Protein AF-A0AAQ0KBB8-F1 (afdb_monomer)

Solvent-accessible surface area (backbone atoms only — not comparable to full-atom values): 2535 Å² total; per-residue (Å²): 134,91,70,93,68,90,86,79,86,88,87,64,82,57,100,42,71,69,59,16,47,53,52,43,52,60,50,56,79,68,63,80,84,86,130

Organism: Haemophilus parainfluenzae (NCBI:txid729)

pLDDT: mean 89.74, std 12.54, range [47.91, 98.44]

Sequence (35 aa):
MNGHHHLGVLLAHDISVEKALEKVERAYAKLDVKL

Mean predicted aligned error: 4.78 Å

Structure (mmCIF, N/CA/C/O backbone):
data_AF-A0AAQ0KBB8-F1
#
_entry.id   AF-A0AAQ0KBB8-F1
#
loop_
_atom_site.group_PDB
_atom_site.id
_atom_site.type_symbol
_atom_site.label_atom_id
_atom_site.label_alt_id
_atom_site.label_comp_id
_atom_site.label_asym_id
_atom_site.label_entity_id
_atom_site.label_seq_id
_atom_site.pdbx_PDB_ins_code
_atom_site.Cartn_x
_atom_site.Cartn_y
_atom_site.Cartn_z
_atom_site.occupancy
_atom_site.B_iso_or_equiv
_atom_site.auth_seq_id
_atom_site.auth_comp_id
_atom_site.auth_asym_id
_atom_site.auth_atom_id
_atom_site.pdbx_PDB_model_num
ATOM 1 N N . MET A 1 1 ? 24.576 -2.097 -15.587 1.00 47.91 1 MET A N 1
ATOM 2 C CA . MET A 1 1 ? 24.313 -1.271 -14.390 1.00 47.91 1 MET A CA 1
ATOM 3 C C . MET A 1 1 ? 22.804 -1.138 -14.266 1.00 47.91 1 MET A C 1
ATOM 5 O O . MET A 1 1 ? 22.228 -0.345 -14.993 1.00 47.91 1 MET A O 1
ATOM 9 N N . ASN A 1 2 ? 22.153 -1.951 -13.430 1.00 57.50 2 ASN A N 1
ATOM 10 C CA . ASN A 1 2 ? 20.721 -1.788 -13.162 1.00 57.50 2 ASN A CA 1
ATOM 11 C C . ASN A 1 2 ? 20.579 -0.741 -12.057 1.00 57.50 2 ASN A C 1
ATOM 13 O O . ASN A 1 2 ? 20.627 -1.069 -10.875 1.00 57.50 2 ASN A O 1
ATOM 17 N N . GLY A 1 3 ? 20.523 0.532 -12.448 1.00 65.25 3 GLY A N 1
ATOM 18 C CA . GLY A 1 3 ? 20.213 1.611 -11.516 1.00 65.25 3 GLY A CA 1
ATOM 19 C C . GLY A 1 3 ? 18.782 1.464 -11.003 1.00 65.25 3 GLY A C 1
ATOM 20 O O . GLY A 1 3 ? 17.902 1.048 -11.754 1.00 65.25 3 GLY A O 1
ATOM 21 N N . HIS A 1 4 ? 18.544 1.799 -9.733 1.00 73.50 4 HIS A N 1
ATOM 22 C CA . HIS A 1 4 ? 17.192 1.963 -9.197 1.00 73.50 4 HIS A CA 1
ATOM 23 C C . HIS A 1 4 ? 16.488 3.077 -9.982 1.00 73.50 4 HIS A C 1
ATOM 25 O O . HIS A 1 4 ? 16.665 4.259 -9.696 1.00 73.50 4 HIS A O 1
ATOM 31 N N . HIS A 1 5 ? 15.731 2.706 -11.011 1.00 74.94 5 HIS A N 1
ATOM 32 C CA . HIS A 1 5 ? 14.936 3.649 -11.779 1.00 74.94 5 HIS A CA 1
ATOM 33 C C . HIS A 1 5 ? 13.591 3.826 -11.075 1.00 74.94 5 HIS A C 1
ATOM 35 O O . HIS A 1 5 ? 12.926 2.846 -10.744 1.00 74.94 5 HIS A O 1
ATOM 41 N N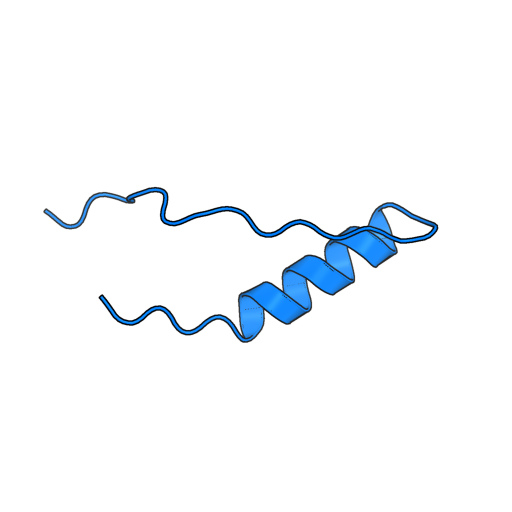 . HIS A 1 6 ? 13.182 5.068 -10.828 1.00 84.56 6 HIS A N 1
ATOM 42 C CA . HIS A 1 6 ? 11.830 5.340 -10.352 1.00 84.56 6 HIS A CA 1
ATOM 43 C C . HIS A 1 6 ? 10.848 4.992 -11.481 1.00 84.56 6 HIS A C 1
ATOM 45 O O . HIS A 1 6 ? 10.871 5.619 -12.539 1.00 84.56 6 HIS A O 1
ATOM 51 N N . LEU A 1 7 ? 10.039 3.949 -11.275 1.00 87.25 7 LEU A N 1
ATOM 52 C CA . LEU A 1 7 ? 9.095 3.431 -12.274 1.00 87.25 7 LEU A CA 1
ATOM 53 C C . LEU A 1 7 ? 7.693 4.046 -12.150 1.00 87.25 7 LEU A C 1
ATOM 55 O O . LEU A 1 7 ? 6.927 4.029 -13.108 1.00 87.25 7 LEU A O 1
ATOM 59 N N . GLY A 1 8 ? 7.356 4.597 -10.984 1.00 89.50 8 GLY A N 1
ATOM 60 C CA . GLY A 1 8 ? 6.062 5.212 -10.712 1.00 89.50 8 GLY A CA 1
ATOM 61 C C . GLY A 1 8 ? 5.735 5.240 -9.221 1.00 89.50 8 GLY A C 1
ATOM 62 O O . GLY A 1 8 ? 6.502 4.745 -8.393 1.00 89.50 8 GLY A O 1
ATOM 63 N N . VAL A 1 9 ? 4.569 5.802 -8.895 1.00 93.06 9 VAL A N 1
ATOM 64 C CA . VAL A 1 9 ? 4.071 5.967 -7.522 1.00 93.06 9 VAL A CA 1
ATOM 65 C C . VAL A 1 9 ? 2.720 5.272 -7.339 1.00 93.06 9 VAL A C 1
ATOM 67 O O . VAL A 1 9 ? 1.868 5.307 -8.227 1.00 93.06 9 VAL A O 1
ATOM 70 N N . LEU A 1 10 ? 2.515 4.662 -6.170 1.00 95.56 10 LEU A N 1
ATOM 71 C CA . LEU A 1 10 ? 1.217 4.167 -5.706 1.00 95.56 10 LEU A CA 1
ATOM 72 C C . LEU A 1 10 ? 0.612 5.191 -4.744 1.00 95.56 10 LEU A C 1
ATOM 74 O O . LEU A 1 10 ? 1.270 5.623 -3.801 1.00 95.56 10 LEU A O 1
ATOM 78 N N . LEU A 1 11 ? -0.647 5.556 -4.971 1.00 96.31 11 LEU A N 1
ATOM 79 C CA . LEU A 1 11 ? -1.396 6.473 -4.116 1.00 96.31 11 LEU A CA 1
ATOM 80 C C . LEU A 1 11 ? -2.659 5.774 -3.612 1.00 96.31 11 LEU A C 1
ATOM 82 O O . LEU A 1 11 ? -3.349 5.103 -4.379 1.00 96.31 11 LEU A O 1
ATOM 86 N N . ALA A 1 12 ? -2.977 5.952 -2.332 1.00 97.50 12 ALA A N 1
ATOM 87 C CA . ALA A 1 12 ? -4.225 5.486 -1.745 1.00 97.50 12 ALA A CA 1
ATOM 88 C C . ALA A 1 12 ? -4.812 6.543 -0.808 1.00 97.50 12 ALA A C 1
ATOM 90 O O . ALA A 1 12 ? -4.092 7.347 -0.221 1.00 97.50 12 ALA A O 1
ATOM 91 N N . HIS A 1 13 ? -6.133 6.501 -0.658 1.00 97.69 13 HIS A N 1
ATOM 92 C CA . HIS A 1 13 ? -6.890 7.329 0.271 1.00 97.69 13 HIS A CA 1
ATOM 93 C C . HIS A 1 13 ? -7.762 6.443 1.171 1.00 97.69 13 HIS A C 1
ATOM 95 O O . HIS A 1 13 ? -8.327 5.433 0.723 1.00 97.69 13 HIS A O 1
ATOM 101 N N . ASP A 1 14 ? -7.871 6.825 2.442 1.00 98.25 14 ASP A N 1
ATOM 102 C CA . ASP A 1 14 ? -8.737 6.194 3.436 1.00 98.25 14 ASP A CA 1
ATOM 103 C C . ASP A 1 14 ? -9.038 7.169 4.588 1.00 98.25 14 ASP A C 1
ATOM 105 O O . ASP A 1 14 ? -8.488 8.266 4.646 1.00 98.25 14 ASP A O 1
ATOM 109 N N . ILE A 1 15 ? -9.903 6.753 5.514 1.00 97.75 15 ILE A N 1
ATOM 110 C CA . ILE A 1 15 ? -10.312 7.514 6.697 1.00 97.75 15 ILE A CA 1
ATOM 111 C C . ILE A 1 15 ? -9.174 7.750 7.702 1.00 97.75 15 ILE A C 1
ATOM 113 O O . ILE A 1 15 ? -9.275 8.647 8.533 1.00 97.75 15 ILE A O 1
ATOM 117 N N . SER A 1 16 ? -8.097 6.962 7.641 1.00 98.44 16 SER A N 1
ATOM 118 C CA . SER A 1 16 ? -6.881 7.183 8.425 1.00 98.44 16 SER A CA 1
ATOM 119 C C . SER A 1 16 ? -5.634 6.858 7.608 1.00 98.44 16 SER A C 1
ATOM 121 O O . SER A 1 16 ? -5.691 6.120 6.618 1.00 98.44 16 SER A O 1
ATOM 123 N N . VAL A 1 17 ? -4.498 7.404 8.040 1.00 98.06 17 VAL A N 1
ATOM 124 C CA . VAL A 1 17 ? -3.201 7.189 7.387 1.00 98.06 17 VAL A CA 1
ATOM 125 C C . VAL 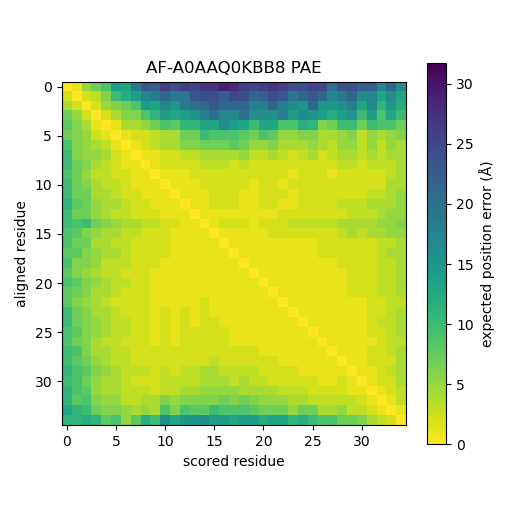A 1 17 ? -2.826 5.709 7.408 1.00 98.06 17 VAL A C 1
ATOM 127 O O . VAL A 1 17 ? -2.398 5.177 6.392 1.00 98.06 17 VAL A O 1
ATOM 130 N N . GLU 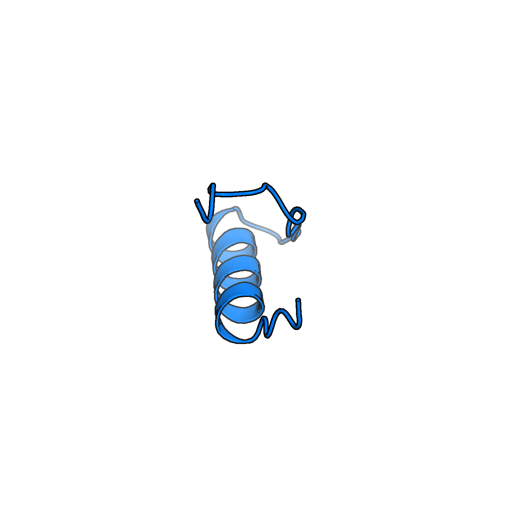A 1 18 ? -3.059 5.017 8.520 1.00 98.44 18 GLU A N 1
ATOM 131 C CA . GLU A 1 18 ? -2.734 3.599 8.700 1.00 98.44 18 GLU A CA 1
ATOM 132 C C . GLU A 1 18 ? -3.474 2.727 7.683 1.00 98.44 18 GLU A C 1
ATOM 134 O O . GLU A 1 18 ? -2.882 1.847 7.063 1.00 98.44 18 GLU A O 1
ATOM 139 N N . LYS A 1 19 ? -4.759 3.014 7.443 1.00 98.38 19 LYS A N 1
ATOM 140 C CA . LYS A 1 19 ? -5.542 2.283 6.441 1.00 98.38 19 LYS A CA 1
ATOM 141 C C . LYS A 1 19 ? -5.109 2.605 5.013 1.00 98.38 19 LYS A C 1
ATOM 143 O O . LYS A 1 19 ? -5.115 1.724 4.152 1.00 98.38 19 LYS A O 1
ATOM 148 N N . ALA A 1 20 ? -4.731 3.855 4.747 1.00 98.44 20 ALA A N 1
ATOM 149 C CA . ALA A 1 20 ? -4.180 4.231 3.451 1.00 98.44 20 ALA A CA 1
ATOM 150 C C . ALA A 1 20 ? -2.840 3.518 3.191 1.00 98.44 20 ALA A C 1
ATOM 152 O O . ALA A 1 20 ? -2.638 2.994 2.096 1.00 98.44 20 ALA A O 1
ATOM 153 N N . LEU A 1 21 ? -1.971 3.421 4.203 1.00 98.25 21 LEU A N 1
ATOM 154 C CA . LEU A 1 21 ? -0.705 2.688 4.129 1.00 98.25 21 LEU A CA 1
ATOM 155 C C . LEU A 1 21 ? -0.933 1.197 3.877 1.00 98.25 21 LEU A C 1
ATOM 157 O O . LEU A 1 21 ? -0.383 0.657 2.922 1.00 98.25 21 LEU A O 1
ATOM 161 N N . GLU A 1 22 ? -1.822 0.557 4.639 1.00 98.19 22 GLU A N 1
ATOM 162 C CA . GLU A 1 22 ? -2.140 -0.864 4.461 1.00 98.19 22 GLU A CA 1
ATOM 163 C C . GLU A 1 22 ? -2.640 -1.166 3.033 1.00 98.19 22 GLU A C 1
ATOM 165 O O . GLU A 1 22 ? -2.277 -2.177 2.424 1.00 98.19 22 GLU A O 1
ATOM 170 N N . LYS A 1 23 ? -3.452 -0.273 2.452 1.00 97.88 23 LYS A N 1
ATOM 171 C CA . LYS A 1 23 ? -3.893 -0.383 1.053 1.00 97.88 23 LYS A CA 1
ATOM 172 C C . LYS A 1 23 ? -2.724 -0.327 0.069 1.00 97.88 23 LYS A C 1
ATOM 174 O O . LYS A 1 23 ? -2.689 -1.141 -0.857 1.00 97.88 23 LYS A O 1
ATOM 179 N N . VAL A 1 24 ? -1.796 0.616 0.252 1.00 97.62 24 VAL A N 1
ATOM 180 C CA . VAL A 1 24 ? -0.608 0.749 -0.608 1.00 97.62 24 VAL A CA 1
ATOM 181 C C . VAL A 1 24 ? 0.290 -0.476 -0.476 1.00 97.62 24 VAL A C 1
ATOM 183 O O . VAL A 1 24 ? 0.692 -1.030 -1.494 1.00 97.62 24 VAL A O 1
ATOM 186 N N . GLU A 1 25 ?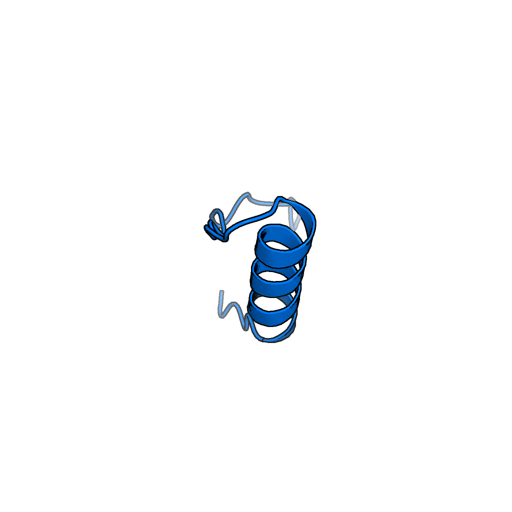 0.547 -0.952 0.741 1.00 97.12 25 GLU A N 1
ATOM 187 C CA . GLU A 1 25 ? 1.379 -2.135 0.990 1.00 97.12 25 GLU A CA 1
ATOM 188 C C . GLU A 1 25 ? 0.811 -3.385 0.311 1.00 97.12 25 GLU A C 1
ATOM 190 O O . GLU A 1 25 ? 1.526 -4.097 -0.397 1.00 97.12 25 GLU A O 1
ATOM 195 N N . ARG A 1 26 ? -0.501 -3.619 0.439 1.00 97.06 26 ARG A N 1
ATOM 196 C CA . ARG A 1 26 ? -1.190 -4.728 -0.240 1.00 97.06 26 ARG A CA 1
ATOM 197 C C . ARG A 1 26 ? -1.110 -4.625 -1.763 1.00 97.06 26 ARG A C 1
ATOM 199 O O . ARG A 1 26 ? -1.028 -5.656 -2.430 1.00 97.06 26 ARG A O 1
ATOM 206 N N . ALA A 1 27 ? -1.189 -3.414 -2.318 1.00 96.31 27 ALA A N 1
ATOM 207 C CA . ALA A 1 27 ? -1.060 -3.189 -3.757 1.00 96.31 27 ALA A CA 1
ATOM 208 C C . ALA A 1 27 ? 0.381 -3.429 -4.226 1.00 96.31 27 ALA A C 1
ATOM 210 O O . ALA A 1 27 ? 0.592 -4.122 -5.219 1.00 96.31 27 ALA A O 1
ATOM 211 N N . TYR A 1 28 ? 1.362 -2.930 -3.472 1.00 94.56 28 TYR A N 1
ATOM 212 C CA . TYR A 1 28 ? 2.782 -3.112 -3.750 1.00 94.56 28 TYR A CA 1
ATOM 213 C C . TYR A 1 28 ? 3.186 -4.590 -3.722 1.00 94.56 28 TYR A C 1
ATOM 215 O O . TYR A 1 28 ? 3.863 -5.055 -4.630 1.00 94.56 28 TYR A O 1
ATOM 223 N N . ALA A 1 29 ? 2.684 -5.366 -2.756 1.00 95.69 29 ALA A N 1
ATOM 224 C CA . ALA A 1 29 ? 2.950 -6.804 -2.661 1.00 95.69 29 ALA A CA 1
ATOM 225 C C . ALA A 1 29 ? 2.452 -7.619 -3.872 1.00 95.69 29 ALA A C 1
ATOM 227 O O . ALA A 1 29 ? 2.894 -8.746 -4.081 1.00 95.69 29 ALA A O 1
ATOM 228 N N . LYS A 1 30 ? 1.516 -7.072 -4.657 1.00 94.94 30 LYS A N 1
ATOM 229 C CA . LYS A 1 30 ? 0.961 -7.704 -5.864 1.00 94.94 30 LYS A CA 1
ATOM 230 C C . LYS A 1 30 ? 1.516 -7.111 -7.157 1.00 94.94 30 LYS A C 1
ATOM 232 O O . LYS A 1 30 ? 1.121 -7.554 -8.234 1.00 94.94 30 LYS A O 1
ATOM 237 N N . LEU A 1 31 ? 2.355 -6.081 -7.066 1.00 92.69 31 LEU A N 1
ATOM 238 C CA . LEU A 1 31 ? 2.850 -5.364 -8.227 1.00 92.69 31 LEU A CA 1
ATOM 239 C C . LEU A 1 31 ? 3.923 -6.201 -8.932 1.00 92.69 31 LEU A C 1
ATOM 241 O O . LEU A 1 31 ? 5.038 -6.333 -8.438 1.00 92.69 31 LEU A O 1
ATOM 245 N N . ASP A 1 32 ? 3.577 -6.739 -10.100 1.00 91.56 32 ASP A N 1
ATOM 246 C CA . ASP A 1 32 ? 4.524 -7.365 -11.022 1.00 91.56 32 ASP A CA 1
ATOM 247 C C . ASP A 1 32 ? 4.923 -6.350 -12.099 1.00 91.56 32 ASP A C 1
ATOM 249 O O . ASP A 1 32 ? 4.077 -5.862 -12.854 1.00 91.56 32 ASP A O 1
ATOM 253 N N . VAL A 1 33 ? 6.209 -6.005 -12.155 1.00 86.12 33 VAL A N 1
ATOM 254 C CA . VAL A 1 33 ? 6.759 -5.103 -13.171 1.00 86.12 33 VAL A CA 1
ATOM 255 C C . VAL A 1 33 ? 7.445 -5.947 -14.234 1.00 86.12 33 VAL A C 1
ATOM 257 O O . VAL A 1 33 ? 8.477 -6.563 -13.976 1.00 86.12 33 VAL A O 1
ATOM 260 N N . LYS A 1 34 ? 6.915 -5.913 -15.458 1.00 82.06 34 LYS A N 1
ATOM 261 C CA . LYS A 1 34 ? 7.607 -6.439 -16.639 1.00 82.06 34 LYS A CA 1
ATOM 262 C C . LYS A 1 34 ? 8.397 -5.307 -17.288 1.00 82.06 34 LYS A C 1
ATOM 264 O O . LYS A 1 34 ? 7.802 -4.298 -17.664 1.00 82.06 34 LYS A O 1
ATOM 269 N N . LEU A 1 35 ? 9.716 -5.477 -17.351 1.00 72.69 35 LEU A N 1
ATOM 270 C CA . LEU A 1 35 ? 10.655 -4.566 -18.012 1.00 72.69 35 LEU A CA 1
ATOM 271 C C . LEU A 1 35 ? 10.839 -4.942 -19.482 1.00 72.69 35 LEU A C 1
ATOM 273 O O . LEU A 1 35 ? 10.861 -6.162 -19.770 1.00 72.69 35 LEU A O 1
#

Radius of gyration: 12.42 Å; Cα contacts (8 Å, |Δi|>4): 12; chains: 1; bounding box: 35×15×27 Å

Secondary structure (DSSP, 8-state):
--------------SSHHHHHHHHHHHHTT-----

Foldseek 3Di:
DPPPDCPDDDFADDPDPVVRVVVSVVVVVPDDDDD

=== Feature glossary ===
Each block in this record encodes a different view of the same protein. In brief:

Predicted aligned error. PAE(i, j) answers: if I align the predicted and true structures on residue i, how far off (in Å) do I expect residue j to be? A block-diagonal PAE matrix with low values on 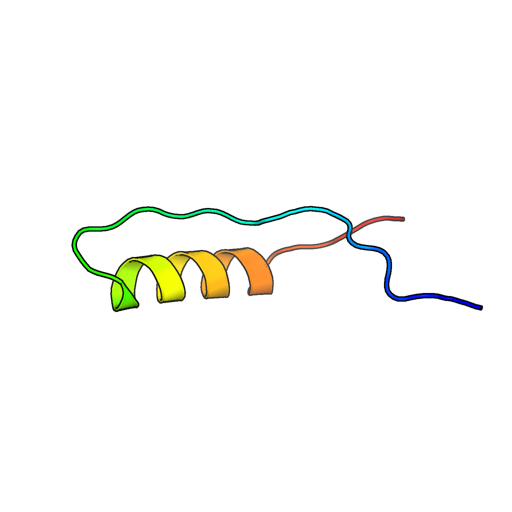the blocks and high values off-diagonal is the signature of a multi-domain protein with confidently predicted domains but uncertain inter-domain orientation.

Contact-map, Ramachandran, and PAE plots. Plot images: a contact map (which residues are close in 3D, as an N×N binary image), a Ramachandran scatter (ba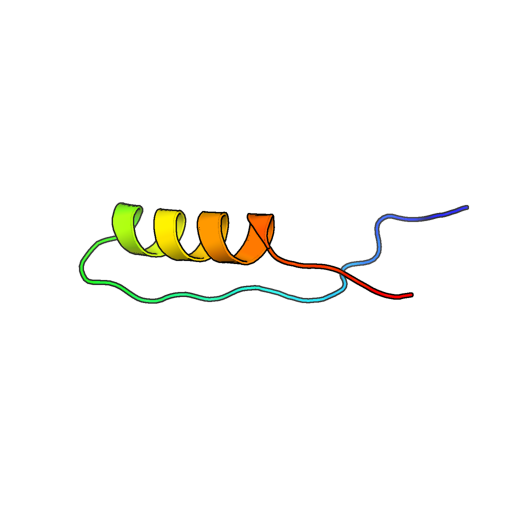ckbone torsion angles, revealing secondary-structure composition at a glance), and — for AlphaFold structures — a PAE heatmap (pairwise prediction confidence).

Backbone torsions (φ/ψ). φ (phi) and ψ (psi) are the two rotatable backbone dihedrals per residue: φ is the C(i-1)–N–Cα–C torsion, ψ is the N–Cα–C–N(i+1) torsion, both in degrees on (−180°, 180°]. α-helical residues cluster near (−60°, −45°); β-strand residues near (−120°, +130°). A Ramachandran plot is simply a scatter of (φ, ψ) f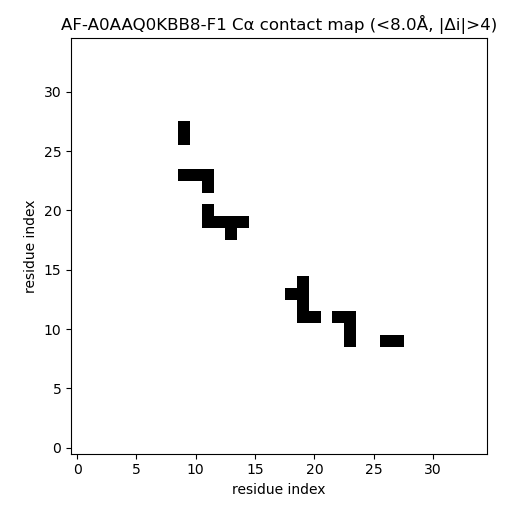or every residue.

Foldseek 3Di. A 3Di character summarizes, for each residue, the relative orientation of the Cα frame of its nearest spatial neighbor. Because it encodes fold topology rather than chemistry, 3Di alignments detect remote structural similarity that sequence alignment misses.

Radius of gyration, Cα contacts, bounding box. Three whole-structure scalars: the radius of gyration (RMS distance of Cα from centroid, in Å), the count of Cα–Cα contacts (pairs closer than 8 Å and separated by more than four residues in sequence — i.e. tertiary, not local, contacts), and the bounding-box dimensions. Together they distinguish compact globular folds from extended fibres or disordered chains.

Sequence. Sequence gives the chain of amino acids in standard one-letter code (A=alanine, C=cysteine, …, Y=tyrosine), read N→C. It is the only feature that is directly encoded by the gene; all structural features are derived from the folded form of this sequence.

mmCIF coordinates. Atomic coordinates in PDBx/mmCIF format — the same representation the Protein Data Bank distributes. Each line of the _atom_site loop places one backbone atom in Cartesian space (units: ångströms, origin: arbitrary).

Secondary structure (3-state, P-SEA). Three-state secondary structure (P-SEA) collapses the eight DSSP classes into helix (a), strand (b), and coil (c). P-SEA assigns these from Cα geometry alo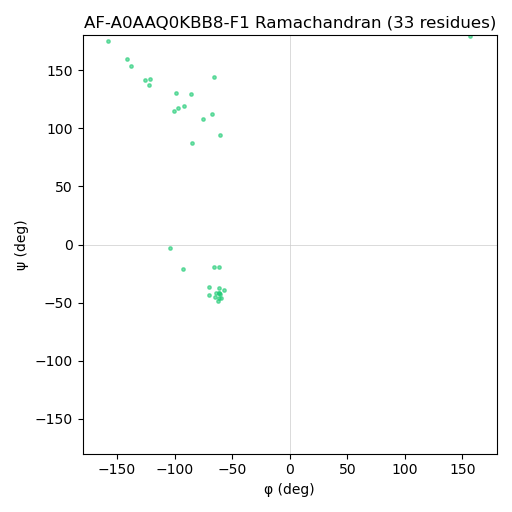ne — distances and angles — without requiring backbone oxygens, so it works on any Cα trace.

InterPro / GO / CATH / organism. Functional annotations link the protein to curated databases. InterPro entries identify conserved domains and families by matching the sequence against member-database signatures (Pfam, PROSITE, CDD, …). Gene Ontology (GO) terms describe molecular function, biological process, and cellular component in a controlled vocabulary. CATH places the structure in a hierarchical fold classification (Class/Architecture/Topology/Homologous-superfamily). The organism is the source species.

B-factor. B-factor (Debye–Waller factor) reflects atomic displacement in the crystal lattice. It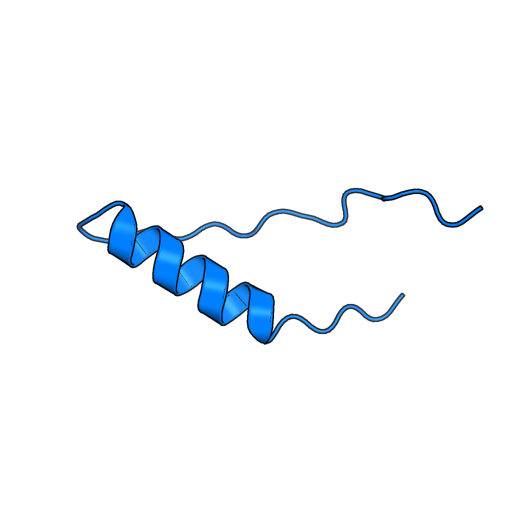 is an experimental observable (units Å²), not a prediction; low values mean the atom is pinned down, high values mean it moves or is heterogeneous across the crystal.

Rendered structure images. Structure images are PyMOL renders from six orthogonal camera directions. Cartoon representation draws helices as coils and strands as arrows; sticks shows the backbone as bonds; surface shows the solvent-excluded envelope. Rainbow coloring maps sequence position to hue (blue→red, N→C); chain coloring assigns a distinct color per polypeptide.

Solvent-accessible surface area. Solvent-accessible surface area (SASA) is the area in Å² traced out by the centre of a 1.4 Å probe sphere (a water molecule) rolled over the protein's van der Waals surface (Shrake–Rupley / Lee–Richards construction). Buried residues have near-zero SASA; fully exposed residues can exceed 200 Å². The total SASA scales roughly with the number of surface residues.

Secondary structure (8-state, DSSP). The SS8 string is DSSP's per-residue secondary-structure call. α-helix (H) means an i→i+4 H-bond ladder; β-strand (E) means the residue participates in a β-sheet; 3₁₀ (G) and π (I) are tighter and wider helices; T/S are turns/bends; '-' is loop.

pLDDT. For AlphaFold models, the B-factor field carries pLDDT — the model's own estimate of local accuracy on a 0–100 scale. Regions with pLDDT<50 should be treated as essentially unmodeled; they often correspond to intrinsically disordered segments.

Nearest PDB structures. Nearest PDB neighbors are the top structural matches found by Foldseek when searching this structure against the entire Protein Data Bank. Each hit reports a TM-score (0 to 1; >0.5 almost always implies the same fold) and an E-value. These are *structural* homologs — they may share no detectable sequence similarity.